Protein 1SRA (pdb70)

B-factor: mean 24.98, std 13.53, range [5.6, 96.38]

Radius of gyration: 15.07 Å; Cα contacts (8 Å, |Δi|>4): 148; chains: 1; bounding box: 34×39×35 Å

CATH classification: 1.10.238.10

Structure (mmCIF, N/CA/C/O backbone):
data_1SRA
#
_entry.id   1SRA
#
_cell.length_a   54.700
_cell.length_b   55.200
_cell.length_c   75.500
_cell.angle_alpha   90.00
_cell.angle_beta   90.00
_cell.angle_gamma   90.00
#
_symmetry.space_group_name_H-M   'P 21 21 21'
#
loop_
_entity.id
_entity.type
_entity.pdbx_description
1 polymer SPARC
2 non-polymer 'CALCIUM ION'
3 water water
#
loop_
_atom_site.group_PDB
_atom_site.id
_atom_site.type_symbol
_atom_site.label_atom_id
_atom_site.label_alt_id
_atom_site.label_comp_id
_atom_site.label_asym_id
_atom_site.label_entity_id
_atom_site.label_seq_id
_atom_site.pdbx_PDB_ins_code
_atom_site.Cartn_x
_atom_site.Cartn_y
_atom_site.Cartn_z
_atom_site.occupancy
_atom_site.B_iso_or_equiv
_atom_site.auth_seq_id
_atom_site.auth_comp_id
_atom_site.auth_asym_id
_atom_site.auth_atom_id
_atom_site.pdbx_PDB_model_num
ATOM 1 N N . PRO A 1 1 ? 29.648 -3.120 28.468 1.00 36.80 136 PRO A N 1
ATOM 2 C CA . PRO A 1 1 ? 29.239 -3.190 27.023 1.00 42.25 136 PRO A CA 1
ATOM 3 C C . PRO A 1 1 ? 30.273 -2.629 26.115 1.00 33.68 136 PRO A C 1
ATOM 4 O O . PRO A 1 1 ? 30.834 -1.577 26.371 1.00 36.07 136 PRO A O 1
ATOM 8 N N . PRO A 1 2 ? 30.436 -3.261 24.954 1.00 30.47 137 PRO A N 1
ATOM 9 C CA . PRO A 1 2 ? 31.426 -2.849 23.971 1.00 24.96 137 PRO A CA 1
ATOM 10 C C . PRO A 1 2 ? 31.088 -1.438 23.460 1.00 23.83 137 PRO A C 1
ATOM 11 O O . PRO A 1 2 ? 29.936 -0.974 23.500 1.00 25.50 137 PRO A O 1
ATOM 15 N N . CYS A 1 3 ? 32.121 -0.744 23.035 1.00 17.34 138 CYS A N 1
ATOM 16 C CA . CYS A 1 3 ? 32.031 0.604 22.549 1.00 13.57 138 CYS A CA 1
ATOM 17 C C . CYS A 1 3 ? 32.130 0.600 21.055 1.00 22.57 138 CYS A C 1
ATOM 18 O O . CYS A 1 3 ? 33.188 0.305 20.501 1.00 20.82 138 CYS A O 1
ATOM 21 N N . LEU A 1 4 ? 31.029 0.948 20.406 1.00 18.74 139 LEU A N 1
ATOM 22 C CA . LEU A 1 4 ? 30.972 1.028 18.947 1.00 17.02 139 LEU A CA 1
ATOM 23 C C . LEU A 1 4 ? 31.842 2.177 18.440 1.00 16.31 139 LEU A C 1
ATOM 24 O O . LEU A 1 4 ? 32.019 3.179 19.141 1.00 13.45 139 LEU A O 1
ATOM 29 N N . ASP A 1 5 ? 32.340 2.069 17.208 1.00 19.69 140 ASP A N 1
ATOM 30 C CA . ASP A 1 5 ? 33.138 3.148 16.626 1.00 15.77 140 ASP A CA 1
ATOM 31 C C . ASP A 1 5 ? 32.251 4.352 16.557 1.00 14.34 140 ASP A C 1
ATOM 32 O O . ASP A 1 5 ? 32.716 5.469 16.735 1.00 17.18 140 ASP A O 1
ATOM 37 N N . SER A 1 6 ? 30.968 4.138 16.285 1.00 14.41 141 SER A N 1
ATOM 38 C CA . SER A 1 6 ? 30.032 5.260 16.198 1.00 16.06 141 SER A CA 1
ATOM 39 C C . SER A 1 6 ? 29.929 6.035 17.526 1.00 18.27 141 SER A C 1
ATOM 40 O O . SER A 1 6 ? 29.792 7.263 17.539 1.00 21.48 141 SER A O 1
ATOM 43 N N . GLU A 1 7 ? 30.054 5.321 18.644 1.00 18.19 142 GLU A N 1
ATOM 44 C CA . GLU A 1 7 ? 30.003 5.946 19.969 1.00 14.37 142 GLU A CA 1
ATOM 45 C C . GLU A 1 7 ? 31.333 6.637 20.285 1.00 17.77 142 GLU A C 1
ATOM 46 O O . GLU A 1 7 ? 31.375 7.728 20.879 1.00 16.86 142 GLU A O 1
ATOM 52 N N . LEU A 1 8 ? 32.415 5.955 19.923 1.00 19.11 143 LEU A N 1
ATOM 53 C CA . LEU A 1 8 ? 33.762 6.445 20.152 1.00 15.63 143 LEU A CA 1
ATOM 54 C C . LEU A 1 8 ? 33.956 7.835 19.549 1.00 16.70 143 LEU A C 1
ATOM 55 O O . LEU A 1 8 ? 34.601 8.694 20.154 1.00 16.13 143 LEU A O 1
ATOM 60 N N . THR A 1 9 ? 33.323 8.080 18.404 1.00 19.17 144 THR A N 1
ATOM 61 C CA . THR A 1 9 ? 33.407 9.378 17.733 1.00 17.85 144 THR A CA 1
ATOM 62 C C . THR A 1 9 ? 32.815 10.509 18.570 1.00 19.10 144 THR A C 1
ATOM 63 O O . THR A 1 9 ? 33.296 11.634 18.540 1.00 22.77 144 THR A O 1
ATOM 67 N N . GLU A 1 10 ? 31.735 10.236 19.288 1.00 16.12 145 GLU A N 1
ATOM 68 C CA . GLU A 1 10 ? 31.137 11.280 20.109 1.00 15.48 145 GLU A CA 1
ATOM 69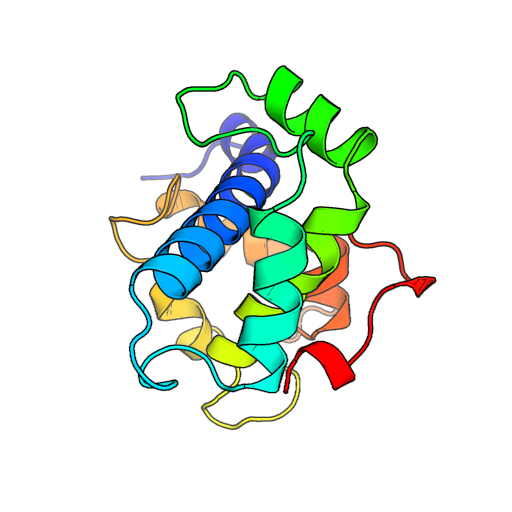 C C . GLU A 1 10 ? 31.780 11.471 21.464 1.00 9.06 145 GLU A C 1
ATOM 70 O O . GLU A 1 10 ? 31.530 12.481 22.115 1.00 14.24 145 GLU A O 1
ATOM 76 N N . PHE A 1 11 ? 32.427 10.426 21.964 1.00 13.29 146 PHE A N 1
ATOM 77 C CA . PHE A 1 11 ? 33.046 10.461 23.292 1.00 15.31 146 PHE A CA 1
ATOM 78 C C . PHE A 1 11 ? 33.768 11.753 23.674 1.00 15.34 146 PHE A C 1
ATOM 79 O O . PHE A 1 11 ? 33.430 12.369 24.683 1.00 14.88 146 PHE A O 1
ATOM 87 N N . PRO A 1 12 ? 34.764 12.192 22.880 1.00 16.12 147 PRO A N 1
ATOM 88 C CA . PRO A 1 12 ? 35.453 13.435 23.246 1.00 13.02 147 PRO A CA 1
ATOM 89 C C . PRO A 1 12 ? 34.566 14.689 23.329 1.00 19.02 147 PRO A C 1
ATOM 90 O O . PRO A 1 12 ? 34.823 15.550 24.165 1.00 14.77 147 PRO A O 1
ATOM 94 N N . LEU A 1 13 ? 33.568 14.818 22.448 1.00 12.52 148 LEU A N 1
ATOM 95 C CA . LEU A 1 13 ? 32.653 15.976 22.489 1.00 9.61 148 LEU A CA 1
ATOM 96 C C . LEU A 1 13 ? 31.828 15.989 23.780 1.00 10.90 148 LEU A C 1
ATOM 97 O O . LEU A 1 13 ? 31.665 17.014 24.433 1.00 13.87 148 LEU A O 1
ATOM 102 N N . ARG A 1 14 ? 31.316 14.819 24.127 1.00 11.97 149 ARG A N 1
ATOM 103 C CA . ARG A 1 14 ? 30.524 14.605 25.321 1.00 15.31 149 ARG A CA 1
ATOM 104 C C . ARG A 1 14 ? 31.379 14.840 26.575 1.00 19.47 149 ARG A C 1
ATOM 105 O O . ARG A 1 14 ? 30.958 15.524 27.515 1.00 10.35 149 ARG A O 1
ATOM 113 N N . MET A 1 15 ? 32.566 14.241 26.599 1.00 10.72 150 MET A N 1
ATOM 114 C CA . MET A 1 15 ? 33.468 14.367 27.749 1.00 12.19 150 MET A CA 1
ATOM 115 C C . MET A 1 15 ? 33.893 15.798 28.028 1.00 9.90 150 MET A C 1
ATOM 116 O O . MET A 1 15 ? 33.922 16.237 29.178 1.00 12.73 150 MET A O 1
ATOM 121 N N . ARG A 1 16 ? 34.262 16.510 26.962 1.00 11.31 151 ARG A N 1
ATOM 122 C CA . ARG A 1 16 ? 34.686 17.899 27.027 1.00 11.00 151 ARG A CA 1
ATOM 123 C C . ARG A 1 16 ? 33.611 18.818 27.598 1.00 20.80 151 ARG A C 1
ATOM 124 O O . ARG A 1 16 ? 33.896 19.694 28.435 1.00 14.39 151 ARG A O 1
ATOM 132 N N . ASP A 1 17 ? 32.382 18.639 27.127 1.00 13.98 152 ASP A N 1
ATOM 133 C CA . ASP A 1 17 ? 31.254 19.447 27.594 1.00 9.46 152 ASP A CA 1
ATOM 134 C C . ASP A 1 17 ? 30.962 19.149 29.081 1.00 6.98 152 ASP A C 1
ATOM 135 O O . ASP A 1 17 ? 30.745 20.061 29.880 1.00 13.38 152 ASP A O 1
ATOM 140 N N . TRP A 1 18 ? 31.064 17.868 29.439 1.00 13.22 153 TRP A N 1
ATOM 141 C CA . TRP A 1 18 ? 30.835 17.396 30.795 1.00 13.22 153 TRP A CA 1
ATOM 142 C C . TRP A 1 18 ? 31.839 18.045 31.774 1.00 16.43 153 TRP A C 1
ATOM 143 O O . TRP A 1 18 ? 31.451 18.525 32.840 1.00 12.75 153 TRP A O 1
ATOM 154 N N . LEU A 1 19 ? 33.119 18.079 31.393 1.00 15.00 154 LEU A N 1
ATOM 155 C CA . LEU A 1 19 ? 34.195 18.694 32.208 1.00 15.62 154 LEU A CA 1
ATOM 156 C C . LEU A 1 19 ? 33.951 20.161 32.455 1.00 11.03 154 LEU A C 1
ATOM 157 O O . LEU A 1 19 ? 34.167 20.658 33.555 1.00 13.84 154 LEU A O 1
ATOM 162 N N . LYS A 1 20 ? 33.576 20.862 31.386 1.00 13.52 155 LYS A N 1
ATOM 163 C CA . LYS A 1 20 ? 33.295 22.283 31.434 1.00 12.69 155 LYS A CA 1
ATOM 164 C C . LYS A 1 20 ? 32.193 22.526 32.431 1.00 17.28 155 LYS A C 1
ATOM 165 O O . LYS A 1 20 ? 32.311 23.427 33.271 1.00 15.42 155 LYS A O 1
ATOM 171 N N . ASN A 1 21 ? 31.150 21.700 32.361 1.00 11.66 156 ASN A N 1
ATOM 172 C CA . ASN A 1 21 ? 29.999 21.857 33.258 1.00 10.05 156 ASN A CA 1
ATOM 173 C C . ASN A 1 21 ? 30.239 21.452 34.704 1.00 10.43 156 ASN A C 1
ATOM 174 O O . ASN A 1 21 ? 29.728 22.100 35.622 1.00 14.30 156 ASN A O 1
ATOM 179 N N . VAL A 1 22 ? 31.013 20.391 34.915 1.00 12.29 157 VAL A N 1
ATOM 180 C CA . VAL A 1 22 ? 31.332 19.946 36.269 1.00 13.48 157 VAL A CA 1
ATOM 181 C C . VAL A 1 22 ? 32.177 21.024 36.952 1.00 12.74 157 VAL A C 1
ATOM 182 O O . VAL A 1 22 ? 31.941 21.375 38.101 1.00 12.95 157 VAL A O 1
ATOM 186 N N . LEU A 1 23 ? 33.135 21.585 36.229 1.00 13.83 158 LEU A N 1
ATOM 187 C CA . LEU A 1 23 ? 33.981 22.639 36.791 1.00 13.99 158 LEU A CA 1
ATOM 188 C C . LEU A 1 23 ? 33.137 23.846 37.205 1.00 18.60 158 LEU A C 1
ATOM 189 O O . LEU A 1 23 ? 33.422 24.480 38.230 1.00 16.50 158 LEU A O 1
ATOM 194 N N . VAL A 1 24 ? 32.116 24.184 36.408 1.00 17.86 159 VAL A N 1
ATOM 195 C CA . VAL A 1 24 ? 31.208 25.294 36.752 1.00 17.87 159 VAL A CA 1
ATOM 196 C C . VAL A 1 24 ? 30.422 25.049 38.063 1.00 14.72 159 VAL A C 1
ATOM 197 O O . VAL A 1 24 ? 30.189 25.991 38.840 1.00 16.35 159 VAL A O 1
ATOM 201 N N . THR A 1 25 ? 29.988 23.810 38.287 1.00 12.23 160 THR A N 1
ATOM 202 C CA . THR A 1 25 ? 29.248 23.508 39.503 1.00 16.65 160 THR A CA 1
ATOM 203 C C . THR A 1 25 ? 30.164 23.615 40.716 1.00 19.98 160 THR A C 1
ATOM 204 O O . THR A 1 25 ? 29.734 24.088 41.760 1.00 19.42 160 THR A O 1
ATOM 208 N N . LEU A 1 26 ? 31.425 23.193 40.579 1.00 17.20 161 LEU A N 1
ATOM 209 C CA . LEU A 1 26 ? 32.395 23.278 41.687 1.00 15.94 161 LEU A CA 1
ATOM 210 C C . LEU A 1 26 ? 32.589 24.735 42.058 1.00 13.81 161 LEU A C 1
ATOM 211 O O . LEU A 1 26 ? 32.677 25.075 43.238 1.00 21.88 161 LEU A O 1
ATOM 216 N N . TYR A 1 27 ? 32.703 25.592 41.051 1.00 10.65 162 TYR A N 1
ATOM 217 C CA . TYR A 1 27 ? 32.839 27.012 41.288 1.00 14.22 162 TYR A CA 1
ATOM 218 C C . TYR A 1 27 ? 31.648 27.515 42.126 1.00 26.68 162 TYR A C 1
ATOM 219 O O . TYR A 1 27 ? 31.827 28.309 43.058 1.00 19.79 162 TYR A O 1
ATOM 228 N N . GLU A 1 28 ? 30.437 27.092 41.756 1.00 22.52 163 GLU A N 1
ATOM 229 C CA . GLU A 1 28 ? 29.239 27.496 42.490 1.00 19.97 163 GLU A CA 1
ATOM 230 C C . GLU A 1 28 ? 29.135 26.870 43.880 1.00 11.98 163 GLU A C 1
ATOM 231 O O . GLU A 1 28 ? 28.634 27.496 44.791 1.00 20.49 163 GLU A O 1
ATOM 237 N N . ARG A 1 29 ? 29.553 25.622 44.024 1.00 9.96 164 ARG A N 1
ATOM 238 C CA . ARG A 1 29 ? 29.480 24.979 45.316 1.00 10.11 164 ARG A CA 1
ATOM 239 C C . ARG A 1 29 ? 30.571 25.383 46.295 1.00 21.05 164 ARG A C 1
ATOM 240 O O . ARG A 1 29 ? 30.387 25.264 47.497 1.00 19.39 164 ARG A O 1
ATOM 248 N N . ASP A 1 30 ? 31.711 25.826 45.769 1.00 21.26 165 ASP A N 1
ATOM 249 C CA . ASP A 1 30 ? 32.872 26.191 46.586 1.00 17.62 165 ASP A CA 1
ATOM 250 C C . ASP A 1 30 ? 32.623 27.224 47.673 1.00 18.67 165 ASP A C 1
ATOM 251 O O . ASP A 1 30 ? 32.085 28.298 47.407 1.00 19.14 165 ASP A O 1
ATOM 256 N N . GLU A 1 31 ? 33.095 26.934 48.882 1.00 21.24 166 GLU A N 1
ATOM 257 C CA . GLU A 1 31 ? 32.976 27.898 49.979 1.00 31.20 166 GLU A CA 1
ATOM 258 C C . GLU A 1 31 ? 34.362 28.083 50.612 1.00 19.63 166 GLU A C 1
ATOM 259 O O . GLU A 1 31 ? 34.887 27.162 51.257 1.00 28.59 166 GLU A O 1
ATOM 265 N N . ASP A 1 32 ? 34.950 29.261 50.421 1.00 19.63 167 ASP A N 1
ATOM 266 C CA . ASP A 1 32 ? 36.283 29.550 50.970 1.00 28.42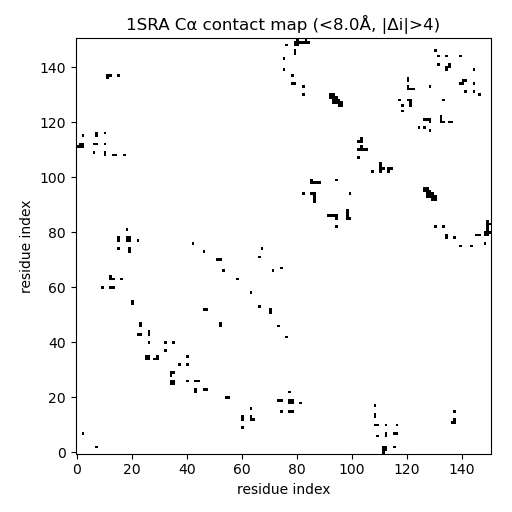 167 ASP A CA 1
ATOM 267 C C . ASP A 1 32 ? 37.318 28.511 50.502 1.00 32.16 167 ASP A C 1
ATOM 268 O O . ASP A 1 32 ? 37.969 27.837 51.308 1.00 38.48 167 ASP A O 1
ATOM 273 N N . ASN A 1 33 ? 37.338 28.283 49.195 1.00 32.79 168 ASN A N 1
ATOM 274 C CA . ASN A 1 33 ? 38.286 27.369 48.568 1.00 22.70 168 ASN A CA 1
ATOM 275 C C . ASN A 1 33 ? 38.373 25.968 49.108 1.00 27.56 168 ASN A C 1
ATOM 276 O O . ASN A 1 33 ? 39.434 25.344 49.133 1.00 25.30 168 ASN A O 1
ATOM 281 N N . ASN A 1 34 ? 37.231 25.452 49.525 1.00 21.64 169 ASN A N 1
ATOM 282 C CA . ASN A 1 34 ? 37.199 24.100 50.004 1.00 15.71 169 ASN A CA 1
ATOM 283 C C . ASN A 1 34 ? 37.209 23.164 48.795 1.00 26.58 169 ASN A C 1
ATOM 284 O O . ASN A 1 34 ? 37.618 22.007 48.904 1.00 29.13 169 ASN A O 1
ATOM 289 N N . LEU A 1 35 ? 36.800 23.674 47.631 1.00 24.98 170 LEU A N 1
ATOM 290 C CA . LEU A 1 35 ? 36.770 22.859 46.419 1.00 21.62 170 LEU A CA 1
ATOM 291 C C . LEU A 1 35 ? 37.772 23.301 45.354 1.00 17.36 170 LEU A C 1
ATOM 292 O O . LEU A 1 35 ? 38.293 22.469 44.642 1.00 19.64 170 LEU A O 1
ATOM 297 N N . LEU A 1 36 ? 37.957 24.602 45.167 1.00 16.59 171 LEU A N 1
ATOM 298 C CA . LEU A 1 36 ? 38.905 25.071 44.162 1.00 16.56 171 LEU A CA 1
ATOM 299 C C . LEU A 1 36 ? 39.854 26.006 44.862 1.00 22.65 171 LEU A C 1
ATOM 300 O O . LEU A 1 36 ? 39.453 26.687 45.795 1.00 20.78 171 LEU A O 1
ATOM 305 N N . THR A 1 37 ? 41.113 25.994 44.438 1.00 27.14 172 THR A N 1
ATOM 306 C CA . THR A 1 37 ? 42.141 26.875 45.007 1.00 23.93 172 THR A CA 1
ATOM 307 C C . THR A 1 37 ? 41.803 28.229 44.457 1.00 22.65 172 THR A C 1
ATOM 308 O O . THR A 1 37 ? 41.025 28.330 43.505 1.00 26.80 172 THR A O 1
ATOM 312 N N . GLU A 1 38 ? 42.376 29.268 45.042 1.00 21.46 173 GLU A N 1
ATOM 313 C CA . GLU A 1 38 ? 42.110 30.627 44.596 1.00 22.68 173 GLU A CA 1
ATOM 314 C C . GLU A 1 38 ? 42.412 30.848 43.110 1.00 22.33 173 GLU A C 1
ATOM 315 O O . GLU A 1 38 ? 41.615 31.459 42.400 1.00 26.62 173 GLU A O 1
ATOM 321 N N . LYS A 1 39 ? 43.553 30.355 42.633 1.00 29.71 174 LYS A N 1
ATOM 322 C CA . LYS A 1 39 ? 43.965 30.506 41.231 1.00 31.45 174 LYS A CA 1
ATOM 323 C C . LYS A 1 39 ? 42.986 29.817 40.274 1.00 23.16 174 LYS A C 1
ATOM 324 O O . LYS A 1 39 ? 42.610 30.374 39.237 1.00 26.65 174 LYS A O 1
ATOM 330 N N . GLN A 1 40 ? 42.637 28.583 40.608 1.00 19.69 175 GLN A N 1
ATOM 331 C CA . GLN A 1 40 ? 41.704 27.812 39.805 1.00 24.46 175 GLN A CA 1
ATOM 332 C C . GLN A 1 40 ? 40.337 28.507 39.788 1.00 26.25 175 GLN A C 1
ATOM 333 O O . GLN A 1 40 ? 39.701 28.622 38.739 1.00 25.87 175 GLN A O 1
ATOM 339 N N . LYS A 1 41 ? 39.908 28.986 40.952 1.00 20.83 176 LYS A N 1
ATOM 340 C CA . LYS A 1 41 ? 38.614 29.628 41.095 1.00 21.67 176 LYS A CA 1
ATOM 341 C C . LYS A 1 41 ? 38.463 30.884 40.277 1.00 27.63 176 LYS A C 1
ATOM 342 O O . LYS A 1 41 ? 37.403 31.155 39.698 1.00 24.37 176 LYS A O 1
ATOM 348 N N . LEU A 1 42 ? 39.532 31.651 40.218 1.00 26.29 177 LEU A N 1
ATOM 349 C CA . LEU A 1 42 ? 39.521 32.863 39.440 1.00 26.69 177 LEU A CA 1
ATOM 350 C C . LEU A 1 42 ? 39.408 32.541 37.941 1.00 24.43 177 LEU A C 1
ATOM 351 O O . LEU A 1 42 ? 38.755 33.271 37.197 1.00 28.07 177 LEU A O 1
ATOM 356 N N . ARG A 1 43 ? 40.059 31.473 37.496 1.00 20.46 178 ARG A N 1
ATOM 357 C CA . ARG A 1 43 ? 39.984 31.083 36.090 1.00 25.11 178 ARG A CA 1
ATOM 358 C C . ARG A 1 43 ? 38.570 30.606 35.726 1.00 26.82 178 ARG A C 1
ATOM 359 O O . ARG A 1 43 ? 38.081 30.877 34.633 1.00 24.10 178 ARG A O 1
ATOM 367 N N . VAL A 1 44 ? 37.925 29.880 36.640 1.00 27.80 179 VAL A N 1
ATOM 368 C CA . VAL A 1 44 ? 36.576 29.384 36.406 1.00 20.41 179 VAL A CA 1
ATOM 369 C C . VAL A 1 44 ? 35.552 30.503 36.418 1.00 19.04 179 VAL A C 1
ATOM 370 O O . VAL A 1 44 ? 34.589 30.457 35.677 1.00 26.57 179 VAL A O 1
ATOM 374 N N . LYS A 1 45 ? 35.776 31.528 37.222 1.00 17.29 180 LYS A N 1
ATOM 375 C CA . LYS A 1 45 ? 34.847 32.645 37.311 1.00 20.48 180 LYS A CA 1
ATOM 376 C C . LYS A 1 45 ? 34.610 33.326 35.978 1.00 23.02 180 LYS A C 1
ATOM 377 O O . LYS A 1 45 ? 33.504 33.788 35.689 1.00 20.94 180 LYS A O 1
ATOM 383 N N . LYS A 1 46 ? 35.676 33.439 35.197 1.00 20.50 181 LYS A N 1
ATOM 384 C CA . LYS A 1 46 ? 35.616 34.048 33.878 1.00 22.29 181 LYS A CA 1
ATOM 385 C C . LYS A 1 46 ? 34.709 33.226 32.951 1.00 21.39 181 LYS A C 1
ATOM 386 O O . LYS A 1 46 ? 34.016 33.779 32.114 1.00 26.27 181 LYS A O 1
ATOM 392 N N . ILE A 1 47 ? 34.749 31.903 33.078 1.00 17.44 182 ILE A N 1
ATOM 393 C CA . ILE A 1 47 ? 33.918 31.004 32.268 1.00 16.94 182 ILE A CA 1
ATOM 394 C C . ILE A 1 47 ? 32.437 31.110 32.668 1.00 17.18 182 ILE A C 1
ATOM 395 O O . ILE A 1 47 ? 31.527 31.130 31.838 1.00 21.45 182 ILE A O 1
ATOM 400 N N . HIS A 1 48 ? 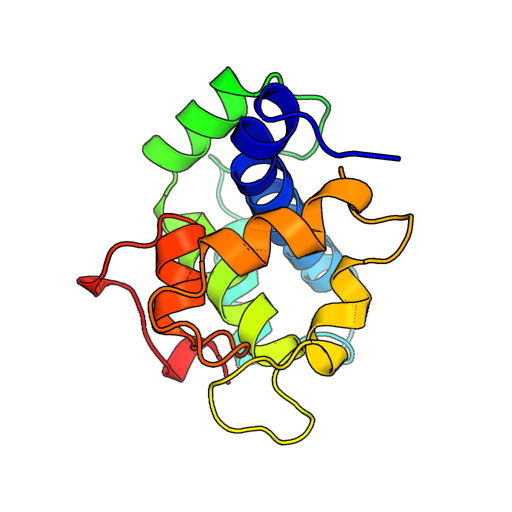32.227 31.112 33.968 1.00 20.93 183 HIS A N 1
ATOM 401 C CA . HIS A 1 48 ? 30.919 31.183 34.566 1.00 18.44 183 HIS A CA 1
ATOM 402 C C . HIS A 1 48 ? 30.205 32.483 34.220 1.00 27.27 183 HIS A C 1
ATOM 403 O O . HIS A 1 48 ? 28.981 32.508 34.062 1.00 23.59 183 HIS A O 1
ATOM 410 N N . GLU A 1 49 ? 30.965 33.569 34.137 1.00 18.02 184 GLU A N 1
ATOM 411 C CA . GLU A 1 49 ? 30.375 34.851 33.833 1.00 23.01 184 GLU A CA 1
ATOM 412 C C . GLU A 1 49 ? 30.207 35.121 32.357 1.00 26.50 184 GLU A C 1
ATOM 413 O O . GLU A 1 49 ? 29.541 36.080 31.989 1.00 30.16 184 GLU A O 1
ATOM 419 N N . ASN A 1 50 ? 30.759 34.258 31.515 1.00 20.57 185 ASN A N 1
ATOM 420 C CA . ASN A 1 50 ? 30.687 34.483 30.089 1.00 19.20 185 ASN A CA 1
ATOM 421 C C . ASN A 1 50 ? 29.278 34.331 29.564 1.00 28.38 185 ASN A C 1
ATOM 422 O O . ASN A 1 50 ? 28.683 33.260 29.643 1.00 22.25 185 ASN A O 1
ATOM 427 N N . GLU A 1 51 ? 28.786 35.428 28.998 1.00 29.04 186 GLU A N 1
ATOM 428 C CA . GLU A 1 51 ? 27.447 35.578 28.427 1.00 36.76 186 GLU A CA 1
ATOM 429 C C . GLU A 1 51 ? 27.157 34.578 27.300 1.00 28.89 186 GLU A C 1
ATOM 430 O O . GLU A 1 51 ? 26.013 34.189 27.087 1.00 35.76 186 GLU A O 1
ATOM 436 N N . LYS A 1 52 ? 28.200 34.183 26.580 1.00 24.44 187 LYS A N 1
ATOM 437 C CA . LYS A 1 52 ? 28.089 33.256 25.471 1.00 20.50 187 LYS A CA 1
ATOM 438 C C . LYS A 1 52 ? 28.263 31.800 25.863 1.00 22.56 187 LYS A C 1
ATOM 439 O O . LYS A 1 52 ? 28.257 30.939 24.993 1.00 22.55 187 LYS A O 1
ATOM 445 N N . ARG A 1 53 ? 28.469 31.527 27.153 1.00 19.68 188 ARG A N 1
ATOM 446 C CA . ARG A 1 53 ? 28.633 30.139 27.602 1.00 17.16 188 ARG A CA 1
ATOM 447 C C . ARG A 1 53 ? 27.381 29.285 27.291 1.00 19.67 188 ARG A C 1
ATOM 448 O O . ARG A 1 53 ? 26.251 29.736 27.506 1.00 22.34 188 ARG A O 1
ATOM 456 N N . LEU A 1 54 ? 27.586 28.104 26.704 1.00 18.90 189 LEU A N 1
ATOM 457 C CA . LEU A 1 54 ? 26.488 27.174 26.415 1.00 15.82 189 LEU A CA 1
ATOM 458 C C . LEU A 1 54 ? 26.146 26.487 27.751 1.00 22.58 189 LEU A C 1
ATOM 459 O O . LEU A 1 54 ? 27.005 25.881 28.392 1.00 16.39 189 LEU A O 1
ATOM 464 N N . GLU A 1 55 ? 24.911 26.642 28.207 1.00 22.23 190 GLU A N 1
ATOM 465 C CA . GLU A 1 55 ? 24.503 26.022 29.453 1.00 21.53 190 GLU A CA 1
ATOM 466 C C . GLU A 1 55 ? 24.310 24.513 29.284 1.00 19.42 190 GLU A C 1
ATOM 467 O O . GLU A 1 55 ? 24.102 24.014 28.179 1.00 21.99 190 GLU A O 1
ATOM 473 N N . ALA A 1 56 ? 24.372 23.795 30.402 1.00 26.24 191 ALA A N 1
ATOM 474 C CA . ALA A 1 56 ? 24.189 22.347 30.431 1.00 24.01 191 ALA A CA 1
ATOM 475 C C . ALA A 1 56 ? 22.761 22.017 29.975 1.00 25.42 191 ALA A C 1
ATOM 476 O O . ALA A 1 56 ? 21.819 22.736 30.312 1.00 26.87 191 ALA A O 1
ATOM 478 N N . GLY A 1 57 ? 22.606 20.937 29.226 1.00 22.98 192 GLY A N 1
ATOM 479 C CA . GLY A 1 57 ? 21.301 20.531 28.742 1.00 25.13 192 GLY A CA 1
ATOM 480 C C . GLY A 1 57 ? 21.500 19.342 27.834 1.00 28.46 192 GLY A C 1
ATOM 481 O O . GLY A 1 57 ? 22.588 18.791 27.790 1.00 24.97 192 GLY A O 1
ATOM 482 N N . ASP A 1 58 ? 20.440 18.869 27.184 1.00 35.08 193 ASP A N 1
ATOM 483 C CA . ASP A 1 58 ? 20.601 17.751 26.263 1.00 41.17 193 ASP A CA 1
ATOM 484 C C . ASP A 1 58 ? 20.816 18.388 24.889 1.00 38.52 193 ASP A C 1
ATOM 485 O O . ASP A 1 58 ? 19.872 18.817 24.223 1.00 41.87 193 ASP A O 1
ATOM 490 N N . HIS A 1 59 ? 22.072 18.399 24.466 1.00 31.76 194 HIS A N 1
ATOM 491 C CA . HIS A 1 59 ? 22.459 19.006 23.211 1.00 23.79 194 HIS A CA 1
ATOM 492 C C . HIS A 1 59 ? 22.923 18.007 22.160 1.00 24.08 194 HIS A C 1
ATOM 493 O O . HIS A 1 59 ? 23.727 17.132 22.439 1.00 28.35 194 HIS A O 1
ATOM 500 N N . PRO A 1 60 ? 22.392 18.099 20.933 1.00 25.88 195 PRO A N 1
ATOM 501 C CA . PRO A 1 60 ? 22.857 17.145 19.921 1.00 22.38 195 PRO A CA 1
ATOM 502 C C . PRO A 1 60 ? 24.354 17.377 19.757 1.00 16.89 195 PRO A C 1
ATOM 503 O O . PRO A 1 60 ? 24.850 18.475 20.006 1.00 20.85 195 PRO A O 1
ATOM 507 N N . VAL A 1 61 ? 25.064 16.356 19.326 1.00 20.09 196 VAL A N 1
ATOM 508 C CA . VAL A 1 61 ? 26.495 16.463 19.191 1.00 25.04 196 VAL A CA 1
ATOM 509 C C . VAL A 1 61 ? 26.978 17.550 18.236 1.00 25.94 196 VAL A C 1
ATOM 510 O O . VAL A 1 61 ? 28.026 18.135 18.479 1.00 22.00 196 VAL A O 1
ATOM 514 N N . GLU A 1 62 ? 26.196 17.865 17.196 1.00 27.37 197 GLU A N 1
ATOM 515 C CA . GLU A 1 62 ? 26.581 18.906 16.236 1.00 18.15 197 GLU A CA 1
ATOM 516 C C . GLU A 1 62 ? 26.570 20.277 16.871 1.00 16.35 197 GLU A C 1
ATOM 517 O O . GLU A 1 62 ? 27.312 21.143 16.458 1.00 16.47 197 GLU A O 1
ATOM 523 N N . LEU A 1 63 ? 25.732 20.473 17.886 1.00 12.96 198 LEU A N 1
ATOM 524 C CA . LEU A 1 63 ? 25.694 21.747 18.617 1.00 14.81 198 LEU A CA 1
ATOM 525 C C . LEU A 1 63 ? 26.940 21.839 19.535 1.00 18.18 198 LEU A C 1
ATOM 526 O O . LEU A 1 63 ? 27.486 22.918 19.771 1.00 20.86 198 LEU A O 1
ATOM 531 N N . LEU A 1 64 ? 27.330 20.701 20.099 1.00 20.64 199 LEU A N 1
ATOM 532 C CA . LEU A 1 64 ? 28.500 20.623 20.966 1.00 17.21 199 LEU A CA 1
ATOM 533 C C . LEU A 1 64 ? 29.729 20.926 20.109 1.00 16.44 199 LEU A C 1
ATOM 534 O O . LEU A 1 64 ? 30.577 21.710 20.501 1.00 19.08 199 LEU A O 1
ATOM 539 N N . ALA A 1 65 ? 29.776 20.365 18.901 1.00 13.28 200 ALA A N 1
ATOM 540 C CA . ALA A 1 65 ? 30.906 20.597 17.999 1.00 18.62 200 ALA A CA 1
ATOM 541 C C . ALA A 1 65 ? 30.997 22.082 17.637 1.00 23.74 200 ALA A C 1
ATOM 542 O O . ALA A 1 65 ? 32.082 22.680 17.679 1.00 22.63 200 ALA A O 1
ATOM 544 N N . ARG A 1 66 ? 29.842 22.705 17.400 1.00 19.71 201 ARG A N 1
ATOM 545 C CA . ARG A 1 66 ? 29.805 24.119 17.027 1.00 20.46 201 ARG A CA 1
ATOM 546 C C . ARG A 1 66 ? 30.270 25.009 18.153 1.00 11.71 201 ARG A C 1
ATOM 547 O O . ARG A 1 66 ? 30.904 26.026 17.902 1.00 16.62 201 ARG A O 1
ATOM 555 N N . ASP A 1 67 ? 29.861 24.705 19.382 1.00 14.92 202 ASP A N 1
ATOM 556 C CA . ASP A 1 67 ? 30.283 25.519 20.514 1.00 16.46 202 ASP A CA 1
ATOM 557 C C . ASP A 1 67 ? 31.801 25.432 20.757 1.00 16.56 202 ASP A C 1
ATOM 558 O O . ASP A 1 67 ? 32.407 26.402 21.200 1.00 14.43 202 ASP A O 1
ATOM 563 N N . PHE A 1 68 ? 32.397 24.265 20.536 1.00 17.79 203 PHE A N 1
ATOM 564 C CA . PHE A 1 68 ? 33.835 24.116 20.709 1.00 19.34 203 PHE A CA 1
ATOM 565 C C . PHE A 1 68 ? 34.557 24.992 19.693 1.00 23.67 203 PHE A C 1
ATOM 566 O O . PHE A 1 68 ? 35.598 25.578 20.000 1.00 23.50 203 PHE A O 1
ATOM 574 N N . GLU A 1 69 ? 33.994 25.101 18.491 1.00 25.35 204 GLU A N 1
ATOM 575 C CA . GLU A 1 69 ? 34.581 25.945 17.442 1.00 29.10 204 GLU A CA 1
ATOM 576 C C . GLU A 1 69 ? 34.529 27.452 17.777 1.00 24.85 204 GLU A C 1
ATOM 577 O O . GLU A 1 69 ? 35.551 28.119 17.704 1.00 32.33 204 GLU A O 1
ATOM 583 N N . LYS A 1 70 ? 33.316 27.898 18.163 1.00 19.71 205 LYS A N 1
ATOM 584 C CA . LYS A 1 70 ? 33.033 29.286 18.475 1.00 17.95 205 LYS A CA 1
ATOM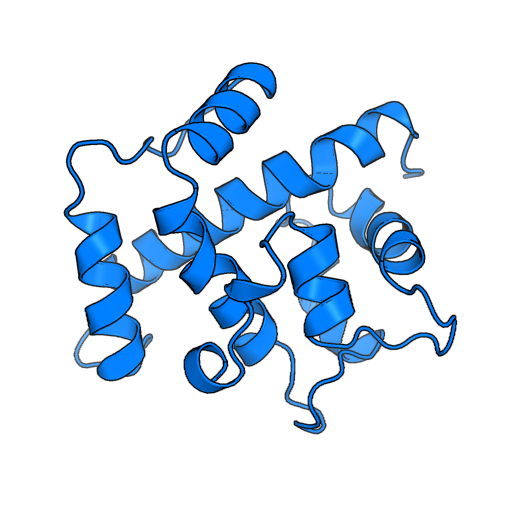 585 C C . LYS A 1 70 ? 33.568 29.721 19.801 1.00 26.87 205 LYS A C 1
ATOM 586 O O . LYS A 1 70 ? 34.045 30.862 19.937 1.00 28.70 205 LYS A O 1
ATOM 592 N N . ASN A 1 71 ? 33.530 28.831 20.790 1.00 25.51 206 ASN A N 1
ATOM 593 C CA . ASN A 1 71 ? 33.978 29.111 22.148 1.00 19.85 206 ASN A CA 1
ATOM 594 C C . ASN A 1 71 ? 35.092 28.211 22.650 1.00 18.21 206 ASN A C 1
ATOM 595 O O . ASN A 1 71 ? 35.151 27.848 23.835 1.00 20.01 206 ASN A O 1
ATOM 600 N N . TYR A 1 72 ? 36.011 27.928 21.735 1.00 19.29 207 TYR A N 1
ATOM 601 C CA . TYR A 1 72 ? 37.182 27.108 21.977 1.00 20.93 207 TYR A CA 1
ATOM 602 C C . TYR A 1 72 ? 37.930 27.539 23.228 1.00 17.56 207 TYR A C 1
ATOM 603 O O . TYR A 1 72 ? 38.348 26.715 24.044 1.00 21.56 207 TYR A O 1
ATOM 612 N N . ASN A 1 73 ? 38.055 28.849 23.381 1.00 23.79 208 ASN A N 1
ATOM 613 C CA . ASN A 1 73 ? 38.767 29.436 24.498 1.00 26.02 208 ASN A CA 1
ATOM 614 C C . ASN A 1 73 ? 38.302 28.994 25.881 1.00 30.99 208 ASN A C 1
ATOM 615 O O . ASN A 1 73 ? 39.129 28.902 26.774 1.00 26.99 208 ASN A O 1
ATOM 620 N N . MET A 1 74 ? 37.002 28.757 26.083 1.00 31.70 209 MET A N 1
ATOM 621 C CA . MET A 1 74 ? 36.553 28.336 27.415 1.00 29.68 209 MET A CA 1
ATOM 622 C C . MET A 1 74 ? 36.707 26.853 27.727 1.00 23.90 209 MET A C 1
ATOM 623 O O . MET A 1 74 ? 36.264 26.375 28.778 1.00 18.61 209 MET A O 1
ATOM 628 N N . TYR A 1 75 ? 37.349 26.128 26.815 1.00 16.59 210 TYR A N 1
ATOM 629 C CA . TYR A 1 75 ? 37.577 24.707 27.007 1.00 15.77 210 TYR A CA 1
ATOM 630 C C . TYR A 1 75 ? 39.013 24.426 27.386 1.00 15.64 210 TYR A C 1
ATOM 631 O O . TYR A 1 75 ? 39.316 23.335 27.844 1.00 17.34 210 TYR A O 1
ATOM 640 N N . ILE A 1 76 ? 39.892 25.396 27.164 1.00 15.83 211 ILE A N 1
ATOM 641 C CA . ILE A 1 76 ? 41.300 25.218 27.464 1.00 13.62 211 ILE A CA 1
ATOM 642 C C . ILE A 1 76 ? 41.581 24.885 28.931 1.00 14.82 211 ILE A C 1
ATOM 643 O O . ILE A 1 76 ? 42.222 23.869 29.224 1.00 12.11 211 ILE A O 1
ATOM 648 N N . PHE A 1 77 ? 41.040 25.675 29.851 1.00 14.64 212 PHE A N 1
ATOM 649 C CA . PHE A 1 77 ? 41.291 25.417 31.263 1.00 13.56 212 PHE A CA 1
ATOM 650 C C . PHE A 1 77 ? 40.659 24.131 31.746 1.00 13.98 212 PHE A C 1
ATOM 651 O O . PHE A 1 77 ? 41.329 23.330 32.406 1.00 14.13 212 PHE A O 1
ATOM 659 N N . PRO A 1 78 ? 39.369 23.892 31.426 1.00 18.26 213 PRO A N 1
ATOM 660 C CA . PRO A 1 78 ? 38.723 22.648 31.864 1.00 12.42 213 PRO A CA 1
ATOM 661 C C . PRO A 1 78 ? 39.495 21.367 31.501 1.00 14.39 213 PRO A C 1
ATOM 662 O O . PRO A 1 78 ? 39.550 20.423 32.292 1.00 10.52 213 PRO A O 1
ATOM 666 N N . VAL A 1 79 ? 40.030 21.321 30.281 1.00 9.37 214 VAL A N 1
ATOM 667 C CA . VAL A 1 79 ? 40.789 20.167 29.819 1.00 7.61 214 VAL A CA 1
ATOM 668 C C . VAL A 1 79 ? 42.094 20.005 30.635 1.00 6.59 214 VAL A C 1
ATOM 669 O O . VAL A 1 79 ? 42.428 18.911 31.048 1.00 10.30 214 VAL A O 1
ATOM 673 N N . HIS A 1 80 ? 42.773 21.109 30.923 1.00 13.24 215 HIS A N 1
ATOM 674 C CA . HIS A 1 80 ? 44.010 21.061 31.707 1.00 14.65 215 HIS A CA 1
ATOM 675 C C . HIS A 1 80 ? 43.712 20.719 33.166 1.00 17.05 215 HIS A C 1
ATOM 676 O O . HIS A 1 80 ? 44.392 19.895 33.778 1.00 13.91 215 HIS A O 1
ATOM 683 N N . TRP A 1 81 ? 42.710 21.383 33.727 1.00 15.30 216 TRP A N 1
ATOM 684 C CA . TRP A 1 81 ? 42.330 21.163 35.113 1.00 11.28 216 TRP A CA 1
ATOM 685 C C . TRP A 1 81 ? 42.035 19.710 35.401 1.00 14.30 216 TRP A C 1
ATOM 686 O O . TRP A 1 81 ? 42.414 19.178 36.441 1.00 18.52 216 TRP A O 1
ATOM 697 N N . GLN A 1 82 ? 41.376 19.037 34.474 1.00 9.14 217 GLN A N 1
ATOM 698 C CA . GLN A 1 82 ? 41.042 17.637 34.709 1.00 10.92 217 GLN A CA 1
ATOM 699 C C . GLN A 1 82 ? 42.288 16.749 34.754 1.00 15.82 217 GLN A C 1
ATOM 700 O O . GLN A 1 82 ? 42.332 15.766 35.507 1.00 11.25 217 GLN A O 1
ATOM 706 N N . PHE A 1 83 ? 43.273 17.054 33.914 1.00 14.36 218 PHE A N 1
ATOM 707 C CA . PHE A 1 83 ? 44.522 16.271 33.895 1.00 15.33 218 PHE A CA 1
ATOM 708 C C . PHE A 1 83 ? 45.216 16.422 35.254 1.00 10.23 218 PHE A C 1
ATOM 709 O O . PHE A 1 83 ? 45.691 15.439 35.830 1.00 15.60 218 PHE A O 1
ATOM 717 N N . GLY A 1 84 ? 45.292 17.666 35.730 1.00 10.31 219 GLY A N 1
ATOM 718 C CA . GLY A 1 84 ? 45.892 17.955 37.026 1.00 12.61 219 GLY A CA 1
ATOM 719 C C . GLY A 1 84 ? 45.232 17.197 38.163 1.00 22.00 219 GLY A C 1
ATOM 720 O O . GLY A 1 84 ? 45.907 16.681 39.043 1.00 18.47 219 GLY A O 1
ATOM 721 N N . GLN A 1 85 ? 43.922 16.997 38.070 1.00 15.91 220 GLN A N 1
ATOM 722 C CA . GLN A 1 85 ? 43.199 16.288 39.112 1.00 8.21 220 GLN A CA 1
ATOM 723 C C . GLN A 1 85 ? 43.510 14.822 39.171 1.00 11.81 220 GLN A C 1
ATOM 724 O O . GLN A 1 85 ? 43.439 14.212 40.236 1.00 17.25 220 GLN A O 1
ATOM 730 N N . LEU A 1 86 ? 43.808 14.232 38.021 1.00 12.94 221 LEU A N 1
ATOM 731 C CA . LEU A 1 86 ? 44.080 12.802 37.956 1.00 7.44 221 LEU A CA 1
ATOM 732 C C . LEU A 1 86 ? 45.552 12.427 38.145 1.00 15.50 221 LEU A C 1
ATOM 733 O O . LEU A 1 86 ? 45.858 11.331 38.602 1.00 11.33 221 LEU A O 1
ATOM 738 N N . ASP A 1 87 ? 46.464 13.327 37.797 1.00 14.21 222 ASP A N 1
ATOM 739 C CA . ASP A 1 87 ? 47.889 13.018 37.902 1.00 15.78 222 ASP A CA 1
ATOM 740 C C . ASP A 1 87 ? 48.334 13.155 39.334 1.00 12.38 222 ASP A C 1
ATOM 741 O O . ASP A 1 87 ? 48.874 14.180 39.725 1.00 17.23 222 ASP A O 1
ATOM 746 N N . GLN A 1 88 ? 48.247 12.069 40.082 1.00 14.43 223 GLN A N 1
ATOM 747 C CA . GLN A 1 88 ? 48.565 12.176 41.498 1.00 17.80 223 GLN A CA 1
ATOM 748 C C . GLN A 1 88 ? 49.347 11.029 42.078 1.00 15.01 223 GLN A C 1
ATOM 749 O O . GLN A 1 88 ? 49.906 11.149 43.157 1.00 20.30 223 GLN A O 1
ATOM 755 N N . HIS A 1 89 ? 49.367 9.912 41.375 1.00 11.41 224 HIS A N 1
ATOM 756 C CA . HIS A 1 89 ? 49.993 8.731 41.908 1.00 16.18 224 HIS A CA 1
ATOM 757 C C . HIS A 1 89 ? 50.958 7.961 41.030 1.00 14.42 224 HIS A C 1
ATOM 758 O O . HIS A 1 89 ? 50.655 6.855 40.638 1.00 15.07 224 HIS A O 1
ATOM 765 N N . PRO A 1 90 ? 52.168 8.504 40.797 1.00 18.46 225 PRO A N 1
ATOM 766 C CA . PRO A 1 90 ? 52.603 9.796 41.360 1.00 15.89 225 PRO A CA 1
ATOM 767 C C . PRO A 1 90 ? 52.358 10.955 40.380 1.00 18.61 225 PRO A C 1
ATOM 768 O O . PRO A 1 90 ? 52.029 10.753 39.210 1.00 14.34 225 PRO A O 1
ATOM 772 N N . ILE A 1 91 ? 52.548 12.175 40.849 1.00 11.70 226 ILE A N 1
ATOM 773 C CA . ILE A 1 91 ? 52.413 13.312 39.969 1.00 17.47 226 ILE A CA 1
ATOM 774 C C . ILE A 1 91 ? 53.713 13.306 39.133 1.00 20.78 226 ILE A C 1
ATOM 775 O O . ILE A 1 91 ? 54.810 13.375 39.676 1.00 19.00 226 ILE A O 1
ATOM 780 N N . ASP A 1 92 ? 53.583 13.122 37.824 1.00 16.23 227 ASP A N 1
ATOM 781 C CA . ASP A 1 92 ? 54.736 13.028 36.945 1.00 13.83 227 ASP A CA 1
ATOM 782 C C . ASP A 1 92 ? 54.484 13.494 35.510 1.00 21.67 227 ASP A C 1
ATOM 783 O O . ASP A 1 92 ? 55.340 13.299 34.644 1.00 18.05 227 ASP A O 1
ATOM 788 N N . GLY A 1 93 ? 53.310 14.079 35.254 1.00 17.70 228 GLY A N 1
ATOM 789 C CA . GLY A 1 93 ? 52.956 14.521 33.903 1.00 13.77 228 GLY A CA 1
ATOM 790 C C . GLY A 1 93 ? 52.397 13.422 32.992 1.00 5.91 228 GLY A C 1
ATOM 791 O O . GLY A 1 93 ? 52.242 13.616 31.793 1.00 13.87 228 GLY A O 1
ATOM 792 N N . TYR A 1 94 ? 52.115 12.248 33.548 1.00 6.81 229 TYR A N 1
ATOM 793 C CA . TYR A 1 94 ? 51.551 11.129 32.790 1.00 8.92 229 TYR A CA 1
ATOM 794 C C . TYR A 1 94 ? 50.375 10.553 33.588 1.00 19.59 229 TYR A C 1
ATOM 795 O O . TYR A 1 94 ? 50.287 10.718 34.812 1.00 18.66 229 TYR A O 1
ATOM 804 N N . LEU A 1 95 ? 49.469 9.891 32.881 1.00 16.47 230 LEU A N 1
ATOM 805 C CA . LEU A 1 95 ? 48.317 9.263 33.517 1.00 13.70 230 LEU A CA 1
ATOM 806 C C . LEU A 1 95 ? 48.366 7.783 33.226 1.00 9.64 230 LEU A C 1
ATOM 807 O O . LEU A 1 95 ? 48.394 7.362 32.076 1.00 17.71 230 LEU A O 1
ATOM 812 N N . SER A 1 96 ? 48.485 6.989 34.275 1.00 12.38 231 SER A N 1
ATOM 813 C CA . SER A 1 96 ? 48.507 5.549 34.126 1.00 12.60 231 SER A CA 1
ATOM 814 C C . SER A 1 96 ? 47.051 5.039 34.047 1.00 11.88 231 SER A C 1
ATOM 815 O O . SER A 1 96 ? 46.091 5.787 34.216 1.00 17.64 231 SER A O 1
ATOM 818 N N . HIS A 1 97 ? 46.893 3.755 33.824 1.00 11.39 232 HIS A N 1
ATOM 819 C CA . HIS A 1 97 ? 45.569 3.165 33.744 1.00 19.10 232 HIS A CA 1
ATOM 820 C C . HIS A 1 97 ? 44.865 3.328 35.088 1.00 24.35 232 HIS A C 1
ATOM 821 O O . HIS A 1 97 ? 43.652 3.518 35.163 1.00 23.12 232 HIS A O 1
ATOM 828 N N . THR A 1 98 ? 45.624 3.221 36.163 1.00 19.12 233 THR A N 1
ATOM 829 C CA . THR A 1 98 ? 45.062 3.327 37.497 1.00 17.63 233 THR A CA 1
ATOM 830 C C . THR A 1 98 ? 44.613 4.744 37.806 1.00 12.47 233 THR A C 1
ATOM 831 O O . THR A 1 98 ? 43.577 4.965 38.417 1.00 18.20 233 THR A O 1
ATOM 835 N N . GLU A 1 99 ? 45.375 5.711 37.338 1.00 10.79 234 GLU A N 1
ATOM 836 C CA . GLU A 1 99 ? 45.017 7.084 37.579 1.00 10.82 234 GLU A CA 1
ATOM 837 C C . GLU A 1 99 ? 43.772 7.474 36.766 1.00 12.22 234 GLU A C 1
ATOM 838 O O . GLU A 1 99 ? 43.096 8.452 37.080 1.00 16.47 234 GLU A O 1
ATOM 844 N N . LEU A 1 100 ? 43.468 6.717 35.718 1.00 11.22 235 LEU A N 1
ATOM 845 C CA . LEU A 1 100 ? 42.295 7.003 34.883 1.00 14.79 235 LEU A CA 1
ATOM 846 C C . LEU A 1 100 ? 41.003 6.388 35.432 1.00 17.56 235 LEU A C 1
ATOM 847 O O . LEU A 1 100 ? 39.910 6.690 34.943 1.00 16.78 235 LEU A O 1
ATOM 852 N N . ALA A 1 101 ? 41.111 5.569 36.469 1.00 15.02 236 ALA A N 1
ATOM 853 C CA . ALA A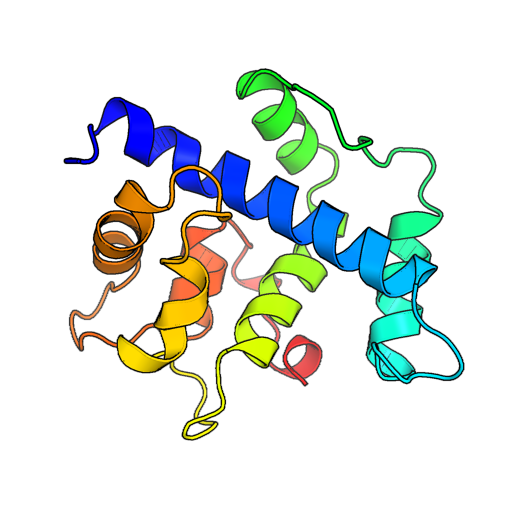 1 101 ? 39.931 4.919 37.047 1.00 17.24 236 ALA A CA 1
ATOM 854 C C . ALA A 1 101 ? 38.667 5.788 37.267 1.00 16.07 236 ALA A C 1
ATOM 855 O O . ALA A 1 101 ? 37.560 5.356 36.952 1.00 19.45 236 ALA A O 1
ATOM 857 N N . PRO A 1 102 ? 38.819 7.022 37.799 1.00 18.31 237 PRO A N 1
ATOM 858 C CA . PRO A 1 102 ? 37.623 7.848 38.006 1.00 19.85 237 PRO A CA 1
ATOM 859 C C . PRO A 1 102 ? 36.814 8.069 36.759 1.00 21.98 237 PRO A C 1
ATOM 860 O O . PRO A 1 102 ? 35.637 8.317 36.861 1.00 24.08 237 PRO A O 1
ATOM 864 N N . LEU A 1 103 ? 37.448 8.007 35.590 1.00 16.85 238 LEU A N 1
ATOM 865 C CA . LEU A 1 103 ? 36.738 8.229 34.338 1.00 13.63 238 LEU A CA 1
ATOM 866 C C . LEU A 1 103 ? 36.063 6.966 33.836 1.00 11.59 238 LEU A C 1
ATOM 867 O O . LEU A 1 103 ? 35.392 6.988 32.812 1.00 18.03 238 LEU A O 1
ATOM 872 N N . ARG A 1 104 ? 36.270 5.863 34.543 1.00 10.94 239 ARG A N 1
ATOM 873 C CA . ARG A 1 104 ? 35.636 4.593 34.200 1.00 19.53 239 ARG A CA 1
ATOM 874 C C . ARG A 1 104 ? 34.431 4.313 35.136 1.00 17.51 239 ARG A C 1
ATOM 875 O O . ARG A 1 104 ? 33.866 3.213 35.151 1.00 24.08 239 ARG A O 1
ATOM 883 N N . ALA A 1 105 ? 34.027 5.310 35.912 1.00 19.79 240 ALA A N 1
ATOM 884 C CA . ALA A 1 105 ? 32.892 5.170 36.819 1.00 24.12 240 ALA A CA 1
ATOM 885 C C . ALA A 1 105 ? 31.543 5.372 36.077 1.00 24.11 240 ALA A C 1
ATOM 886 O O . ALA A 1 105 ? 31.450 6.161 35.117 1.00 21.24 240 ALA A O 1
ATOM 888 N N . PRO A 1 106 ? 30.490 4.629 36.477 1.00 37.78 241 PRO A N 1
ATOM 889 C CA . PRO A 1 106 ? 29.146 4.671 35.896 1.00 26.96 241 PRO A CA 1
ATOM 890 C C . PRO A 1 106 ? 28.554 6.033 35.652 1.00 25.02 241 PRO A C 1
ATOM 891 O O . PRO A 1 106 ? 27.842 6.214 34.693 1.00 32.47 241 PRO A O 1
ATOM 895 N N . LEU A 1 107 ? 28.908 7.019 36.444 1.00 27.41 242 LEU A N 1
ATOM 896 C CA . LEU A 1 107 ? 28.290 8.302 36.197 1.00 38.93 242 LEU A CA 1
ATOM 897 C C . LEU A 1 107 ? 28.967 9.177 35.141 1.00 35.28 242 LEU A C 1
ATOM 898 O O . LEU A 1 107 ? 28.563 10.324 34.890 1.00 32.10 242 LEU A O 1
ATOM 903 N N . ILE A 1 108 ? 29.968 8.613 34.470 1.00 32.17 243 ILE A N 1
ATOM 904 C CA . ILE A 1 108 ? 30.684 9.347 33.419 1.00 28.39 243 ILE A CA 1
ATOM 905 C C . ILE A 1 108 ? 29.931 9.061 32.127 1.00 17.74 243 ILE A C 1
ATOM 906 O O . ILE A 1 108 ? 29.611 7.919 31.830 1.00 18.42 243 ILE A O 1
ATOM 911 N N . PRO A 1 109 ? 29.664 10.099 31.325 1.00 17.52 244 PRO A N 1
ATOM 912 C CA . PRO A 1 109 ? 28.947 9.748 30.101 1.00 18.57 244 PRO A CA 1
ATOM 913 C C 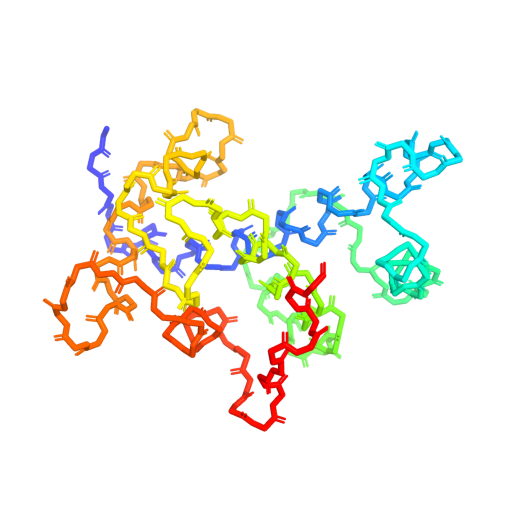. PRO A 1 109 ? 29.774 8.811 29.225 1.00 25.66 244 PRO A C 1
ATOM 914 O O . PRO A 1 109 ? 30.983 8.995 29.088 1.00 31.25 244 PRO A O 1
ATOM 918 N N . MET A 1 110 ? 29.131 7.796 28.654 1.00 18.28 245 MET A N 1
ATOM 919 C CA . MET A 1 110 ? 29.780 6.828 27.780 1.00 14.10 245 MET A CA 1
ATOM 920 C C . MET A 1 110 ? 31.012 6.224 28.417 1.00 17.62 245 MET A C 1
ATOM 921 O O . MET A 1 110 ? 31.989 5.926 27.735 1.00 17.88 245 MET A O 1
ATOM 926 N N . GLU A 1 111 ? 30.941 5.988 29.716 1.00 17.84 246 GLU A N 1
ATOM 927 C CA . GLU A 1 111 ? 32.076 5.449 30.428 1.00 12.21 246 GLU A CA 1
ATOM 928 C C . GLU A 1 111 ? 32.548 4.094 29.911 1.00 18.32 246 GLU A C 1
ATOM 929 O O . GLU A 1 111 ? 33.646 3.676 30.244 1.00 22.11 246 GLU A O 1
ATOM 935 N N . HIS A 1 112 ? 31.731 3.382 29.131 1.00 19.59 247 HIS A N 1
ATOM 936 C CA . HIS A 1 112 ? 32.160 2.075 28.590 1.00 12.97 247 HIS A CA 1
ATOM 937 C C . HIS A 1 112 ? 33.129 2.281 27.400 1.00 11.08 247 HIS A C 1
ATOM 938 O O . HIS A 1 112 ? 33.702 1.339 26.892 1.00 15.94 247 HIS A O 1
ATOM 945 N N . CYS A 1 113 ? 33.270 3.528 26.967 1.00 11.76 248 CYS A N 1
ATOM 946 C CA . CYS A 1 113 ? 34.175 3.916 25.894 1.00 11.71 248 CYS A CA 1
ATOM 947 C C . CYS A 1 113 ? 35.508 4.467 26.396 1.00 15.52 248 CYS A C 1
ATOM 948 O O . CYS A 1 113 ? 36.398 4.709 25.589 1.00 14.61 248 CYS A O 1
ATOM 951 N N . THR A 1 114 ? 35.615 4.744 27.692 1.00 12.10 249 THR A N 1
ATOM 952 C CA . THR A 1 114 ? 36.837 5.350 28.234 1.00 14.35 249 THR A CA 1
ATOM 953 C C . THR A 1 114 ? 38.161 4.687 27.882 1.00 11.96 249 THR A C 1
ATOM 954 O O . THR A 1 114 ? 39.056 5.324 27.316 1.00 16.05 249 THR A O 1
ATOM 958 N N . THR A 1 115 ? 38.258 3.402 28.163 1.00 15.71 250 THR A N 1
ATOM 959 C CA . THR A 1 115 ? 39.483 2.683 27.914 1.00 18.66 250 THR A CA 1
ATOM 960 C C . THR A 1 115 ? 39.824 2.674 26.432 1.00 22.94 250 THR A C 1
ATOM 961 O O . THR A 1 115 ? 40.962 2.907 26.051 1.00 20.17 250 THR A O 1
ATOM 965 N N . ARG A 1 116 ? 38.833 2.453 25.582 1.00 19.00 251 ARG A N 1
ATOM 966 C CA . ARG A 1 116 ? 39.076 2.428 24.155 1.00 17.63 251 ARG A CA 1
ATOM 967 C C . ARG A 1 116 ? 39.491 3.806 23.620 1.00 18.41 251 ARG A C 1
ATOM 968 O O . ARG A 1 116 ? 40.306 3.918 22.695 1.00 21.22 251 ARG A O 1
ATOM 976 N N . PHE A 1 117 ? 38.924 4.864 24.187 1.00 17.28 252 PHE A N 1
ATOM 977 C CA . PHE A 1 117 ? 39.267 6.202 23.751 1.00 12.73 252 PHE A CA 1
ATOM 978 C C . PHE A 1 117 ? 40.709 6.539 24.093 1.00 14.17 252 PHE A C 1
ATOM 979 O O . PHE A 1 117 ? 41.392 7.216 23.328 1.00 15.99 252 PHE A O 1
ATOM 987 N N . PHE A 1 118 ? 41.141 6.145 25.287 1.00 13.78 253 PHE A N 1
ATOM 988 C CA . PHE A 1 118 ? 42.498 6.465 25.699 1.00 20.28 253 PHE A CA 1
ATOM 989 C C . PHE A 1 118 ? 43.577 5.695 25.002 1.00 13.54 253 PHE A C 1
ATOM 990 O O . PHE A 1 118 ? 44.639 6.247 24.764 1.00 25.27 253 PHE A O 1
ATOM 998 N N . GLU A 1 119 ? 43.275 4.464 24.591 1.00 20.40 254 GLU A N 1
ATOM 999 C CA . GLU A 1 119 ? 44.235 3.651 23.826 1.00 27.55 254 GLU A CA 1
ATOM 1000 C C . GLU A 1 119 ? 44.560 4.484 22.573 1.00 26.78 254 GLU A C 1
ATOM 1001 O O . GLU A 1 119 ? 45.696 4.577 22.129 1.00 24.60 254 GLU A O 1
ATOM 1007 N N . THR A 1 120 ? 43.527 5.146 22.076 1.00 23.87 255 THR A N 1
ATOM 1008 C CA . THR A 1 120 ? 43.552 6.008 20.909 1.00 22.43 255 THR A CA 1
ATOM 1009 C C . THR A 1 120 ? 44.464 7.235 21.076 1.00 23.59 255 THR A C 1
ATOM 1010 O O . THR A 1 120 ? 45.085 7.685 20.115 1.00 25.79 255 THR A O 1
ATOM 1014 N N . CYS A 1 121 ? 44.499 7.811 22.275 1.00 19.64 256 CYS A N 1
ATOM 1015 C CA . CYS A 1 121 ? 45.327 8.989 22.540 1.00 20.58 256 CYS A CA 1
ATOM 1016 C C . CYS A 1 121 ? 46.779 8.618 22.847 1.00 25.37 256 CYS A C 1
ATOM 1017 O O . CYS A 1 121 ? 47.648 9.483 22.854 1.00 32.53 256 CYS A O 1
ATOM 1020 N N . ASP A 1 122 ? 47.020 7.354 23.179 1.00 21.35 257 ASP A N 1
ATOM 1021 C CA . ASP A 1 122 ? 48.364 6.882 23.509 1.00 16.55 257 ASP A CA 1
ATOM 1022 C C . ASP A 1 122 ? 49.165 6.688 22.243 1.00 17.10 257 ASP A C 1
ATOM 1023 O O . ASP A 1 122 ? 49.389 5.559 21.818 1.00 21.85 257 ASP A O 1
ATOM 1028 N N . LEU A 1 123 ? 49.655 7.791 21.695 1.00 17.24 258 LEU A N 1
ATOM 1029 C CA . LEU A 1 123 ? 50.426 7.777 20.455 1.00 30.52 258 LEU A CA 1
ATOM 1030 C C . LEU A 1 123 ? 51.751 7.015 20.466 1.00 34.89 258 LEU A C 1
ATOM 1031 O O . LEU A 1 123 ? 52.175 6.492 19.430 1.00 37.10 258 LEU A O 1
ATOM 1036 N N . ASP A 1 124 ? 52.412 6.949 21.617 1.00 37.31 259 ASP A N 1
ATOM 1037 C CA . ASP A 1 124 ? 53.675 6.224 21.689 1.00 26.95 259 ASP A CA 1
ATOM 1038 C C . ASP A 1 124 ? 53.559 4.828 22.292 1.00 25.93 259 ASP A C 1
ATOM 1039 O O . ASP A 1 124 ? 54.545 4.153 22.497 1.00 27.49 259 ASP A O 1
ATOM 1044 N N . ASN A 1 125 ? 52.345 4.395 22.589 1.00 21.68 260 ASN A N 1
ATOM 1045 C CA . ASN A 1 125 ? 52.166 3.050 23.096 1.00 24.06 260 ASN A CA 1
ATOM 1046 C C . ASN A 1 125 ? 52.794 2.649 24.402 1.00 23.48 260 ASN A C 1
ATOM 1047 O O . ASN A 1 125 ? 52.885 1.459 24.666 1.00 24.80 260 ASN A O 1
ATOM 1052 N N . ASP A 1 126 ? 53.140 3.599 25.261 1.00 24.43 261 ASP A N 1
ATOM 1053 C CA . ASP A 1 126 ? 53.728 3.218 26.550 1.00 20.72 261 ASP A CA 1
ATOM 1054 C C . ASP A 1 126 ? 52.662 2.919 27.605 1.00 24.01 261 ASP A C 1
ATOM 1055 O O . ASP A 1 126 ? 52.997 2.681 28.762 1.00 15.07 261 ASP A O 1
ATOM 1060 N N . LYS A 1 127 ? 51.381 2.963 27.211 1.00 23.10 262 LYS A N 1
ATOM 1061 C CA . LYS A 1 127 ? 50.266 2.697 28.135 1.00 25.63 262 LYS A CA 1
ATOM 1062 C C . LYS A 1 127 ? 50.025 3.809 29.185 1.00 23.43 262 LYS A C 1
ATOM 1063 O O . LYS A 1 127 ? 49.317 3.609 30.167 1.00 20.82 262 LYS A O 1
ATOM 1069 N N . TYR A 1 128 ? 50.655 4.962 28.992 1.00 12.92 263 TYR A N 1
ATOM 1070 C CA . TYR A 1 128 ? 50.482 6.089 29.893 1.00 12.78 263 TYR A CA 1
ATOM 1071 C C . TYR A 1 128 ? 50.040 7.227 29.019 1.00 13.82 263 TYR A C 1
ATOM 1072 O O . TYR A 1 128 ? 50.366 7.255 27.836 1.00 15.39 263 TYR A O 1
ATOM 1081 N N . ILE A 1 129 ? 49.300 8.175 29.571 1.00 14.33 264 ILE A N 1
ATOM 1082 C CA . ILE A 1 129 ? 48.861 9.296 28.754 1.00 12.58 264 ILE A CA 1
ATOM 1083 C C . ILE A 1 129 ? 49.619 10.546 29.198 1.00 15.54 264 ILE A C 1
ATOM 1084 O O . ILE A 1 129 ? 49.425 11.022 30.312 1.00 20.58 264 ILE A O 1
ATOM 1089 N N . ALA A 1 130 ? 50.450 11.104 28.324 1.00 14.96 265 ALA A N 1
ATOM 1090 C CA . ALA A 1 130 ? 51.201 12.318 28.655 1.00 17.48 265 ALA A CA 1
ATOM 1091 C C . ALA A 1 130 ? 50.256 13.506 28.496 1.00 18.19 265 ALA A C 1
ATOM 1092 O O . ALA A 1 130 ? 49.246 13.394 27.814 1.00 12.63 265 ALA A O 1
ATOM 1094 N N . LEU A 1 131 ? 50.576 14.639 29.108 1.00 12.16 266 LEU A N 1
ATOM 1095 C CA . LEU A 1 131 ? 49.739 15.823 28.977 1.00 16.05 266 LEU A CA 1
ATOM 1096 C C . LEU A 1 131 ? 49.487 16.216 27.526 1.00 24.36 266 LEU A C 1
ATOM 1097 O O . LEU A 1 131 ? 48.382 16.637 27.168 1.00 18.20 266 LEU A O 1
ATOM 1102 N N . ASP A 1 132 ? 50.511 16.134 26.690 1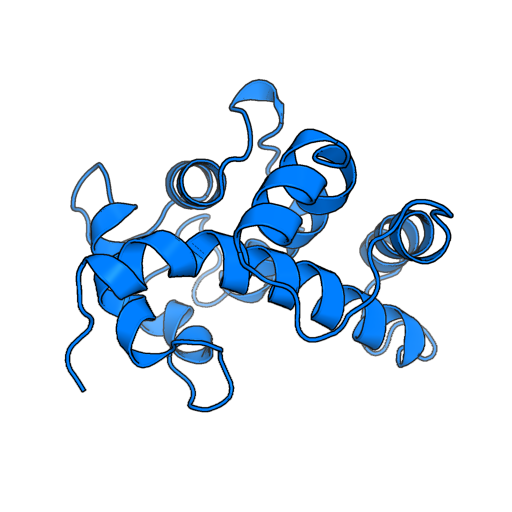.00 19.45 267 ASP A N 1
ATOM 1103 C CA . ASP A 1 132 ? 50.301 16.531 25.308 1.00 19.37 267 ASP A CA 1
ATOM 1104 C C . ASP A 1 132 ? 49.431 15.518 24.560 1.00 15.53 267 ASP A C 1
ATOM 1105 O O . ASP A 1 132 ? 48.707 15.905 23.660 1.00 23.88 267 ASP A O 1
ATOM 1110 N N . GLU A 1 133 ? 49.500 14.235 24.925 1.00 11.86 268 GLU A N 1
ATOM 1111 C CA . GLU A 1 133 ? 48.662 13.237 24.267 1.00 11.59 268 GLU A CA 1
ATOM 1112 C C . GLU A 1 133 ? 47.211 13.459 24.749 1.00 20.50 268 GLU A C 1
ATOM 1113 O O . GLU A 1 133 ? 46.260 13.157 24.043 1.00 22.70 268 GLU A O 1
ATOM 1119 N N . TRP A 1 134 ? 47.054 13.951 25.975 1.00 15.09 269 TRP A N 1
ATOM 1120 C CA . TRP A 1 134 ? 45.735 14.211 26.555 1.00 17.78 269 TRP A CA 1
ATOM 1121 C C . TRP A 1 134 ? 45.084 15.415 25.911 1.00 16.56 269 TRP A C 1
ATOM 1122 O O . TRP A 1 134 ? 43.939 15.342 25.438 1.00 17.70 269 TRP A O 1
ATOM 1133 N N . ALA A 1 135 ? 45.804 16.532 25.922 1.00 20.19 270 ALA A N 1
ATOM 1134 C CA . ALA A 1 135 ? 45.304 17.773 25.356 1.00 17.59 270 ALA A CA 1
ATOM 1135 C C . ALA A 1 135 ? 44.997 17.601 23.872 1.00 21.11 270 ALA A C 1
ATOM 1136 O O . ALA A 1 135 ? 43.951 18.033 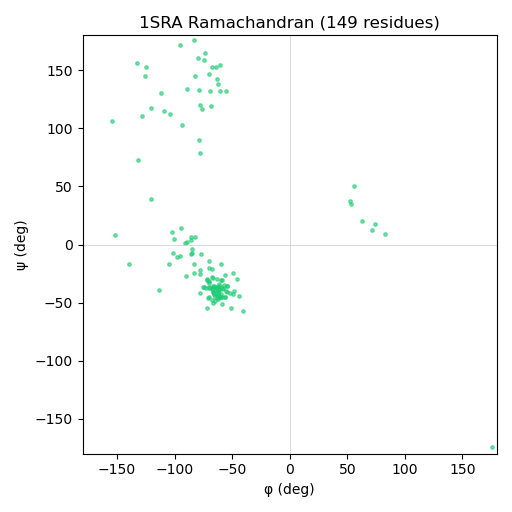23.406 1.00 19.49 270 ALA A O 1
ATOM 1138 N N . GLY A 1 136 ? 45.888 16.924 23.157 1.00 22.31 271 GLY A N 1
ATOM 1139 C CA . GLY A 1 136 ? 45.701 16.700 21.731 1.00 19.42 271 GLY A CA 1
ATOM 1140 C C . GLY A 1 136 ? 44.450 15.904 21.411 1.00 16.91 271 GLY A C 1
ATOM 1141 O O . GLY A 1 136 ? 43.743 16.154 20.437 1.00 21.90 271 GLY A O 1
ATOM 1142 N N . CYS A 1 137 ? 44.178 14.915 22.231 1.00 13.91 272 CYS A N 1
ATOM 1143 C CA . CYS A 1 137 ? 43.011 14.082 22.036 1.00 14.82 272 CYS A CA 1
ATOM 1144 C C . CYS A 1 137 ? 41.702 14.848 22.235 1.00 19.68 272 CYS A C 1
ATOM 1145 O O . CYS A 1 137 ? 40.666 14.483 21.683 1.00 20.76 272 CYS A O 1
ATOM 1148 N N . PHE A 1 138 ? 41.735 15.873 23.079 1.00 14.61 273 PHE A N 1
ATOM 1149 C CA . PHE A 1 138 ? 40.555 16.673 23.337 1.00 11.83 273 PHE A CA 1
ATOM 1150 C C . PHE A 1 138 ? 40.508 17.907 22.441 1.00 17.11 273 PHE A C 1
ATOM 1151 O O . PHE A 1 138 ? 39.731 18.835 22.681 1.00 18.14 273 PHE A O 1
ATOM 1159 N N . GLY A 1 139 ? 41.336 17.911 21.398 1.00 15.07 274 GLY A N 1
ATOM 1160 C CA . GLY A 1 139 ? 41.349 19.020 20.463 1.00 10.24 274 GLY A CA 1
ATOM 1161 C C . GLY A 1 139 ? 41.980 20.330 20.868 1.00 18.11 274 GLY A C 1
ATOM 1162 O O . GLY A 1 139 ? 41.667 21.358 20.275 1.00 19.97 274 GLY A O 1
ATOM 1163 N N . ILE A 1 140 ? 42.809 20.347 21.905 1.00 15.71 275 ILE A N 1
ATOM 1164 C CA . ILE A 1 140 ? 43.461 21.600 22.294 1.00 14.28 275 ILE A CA 1
ATOM 1165 C C . ILE A 1 140 ? 44.646 21.849 21.325 1.00 17.17 275 ILE A C 1
ATOM 1166 O O . ILE A 1 140 ? 45.407 20.943 21.069 1.00 21.32 275 ILE A O 1
ATOM 1171 N N . LYS A 1 141 ? 44.796 23.057 20.787 1.00 18.19 276 LYS A N 1
ATOM 1172 C CA . LYS A 1 141 ? 45.890 23.310 19.848 1.00 20.23 276 LYS A CA 1
ATOM 1173 C C . LYS A 1 141 ? 47.234 23.307 20.550 1.00 26.55 276 LYS A C 1
ATOM 1174 O O . LYS A 1 141 ? 47.336 23.734 21.691 1.00 28.94 276 LYS A O 1
ATOM 1180 N N . GLN A 1 142 ? 48.262 22.849 19.847 1.00 32.51 277 GLN A N 1
ATOM 1181 C CA . GLN A 1 142 ? 49.616 22.732 20.383 1.00 32.76 277 GLN A CA 1
ATOM 1182 C C . GLN A 1 142 ? 50.121 23.967 21.098 1.00 26.03 277 GLN A C 1
ATOM 1183 O O . GLN A 1 142 ? 50.775 23.853 22.129 1.00 35.19 277 GLN A O 1
ATOM 1189 N N . LYS A 1 143 ? 49.814 25.136 20.566 1.00 28.96 278 LYS A N 1
ATOM 1190 C CA . LYS A 1 143 ? 50.246 26.400 21.144 1.00 31.60 278 LYS A CA 1
ATOM 1191 C C . LYS A 1 143 ? 49.546 26.739 22.455 1.00 32.48 278 LYS A C 1
ATOM 1192 O O . LYS A 1 143 ? 49.972 27.653 23.156 1.00 28.68 278 LYS A O 1
ATOM 1198 N N . ASP A 1 144 ? 48.464 26.032 22.764 1.00 27.41 279 ASP A N 1
ATOM 1199 C CA . ASP A 1 144 ? 47.701 26.338 23.964 1.00 22.23 279 ASP A CA 1
ATOM 1200 C C . ASP A 1 144 ? 47.953 25.401 25.130 1.00 23.88 279 ASP A C 1
ATOM 1201 O O . ASP A 1 144 ? 47.409 25.601 26.217 1.00 23.61 279 ASP A O 1
ATOM 1206 N N . ILE A 1 145 ? 48.718 24.341 24.887 1.00 20.35 280 ILE A N 1
ATOM 1207 C CA . ILE A 1 145 ? 49.051 23.394 25.939 1.00 19.79 280 ILE A CA 1
ATOM 1208 C C . ILE A 1 145 ? 49.995 24.151 26.888 1.00 27.73 280 ILE A C 1
ATOM 1209 O O . ILE A 1 145 ? 50.954 24.772 26.448 1.00 32.80 280 ILE A O 1
ATOM 1214 N N . ASP A 1 146 ? 49.731 24.074 28.189 1.00 25.54 281 ASP A N 1
ATOM 1215 C CA . ASP A 1 146 ? 50.517 24.809 29.161 1.00 21.32 281 ASP A CA 1
ATOM 1216 C C . ASP A 1 146 ? 50.488 24.139 30.535 1.00 32.82 281 ASP A C 1
ATOM 1217 O O . ASP A 1 146 ? 49.487 24.228 31.264 1.00 25.51 281 ASP A O 1
ATOM 1222 N N . LYS A 1 147 ? 51.613 23.503 30.888 1.00 35.62 282 LYS A N 1
ATOM 1223 C CA . LYS A 1 147 ? 51.788 22.778 32.154 1.00 31.03 282 LYS A CA 1
ATOM 1224 C C . LYS A 1 147 ? 51.371 23.602 33.369 1.00 26.23 282 LYS A C 1
ATOM 1225 O O . LYS A 1 147 ? 51.099 23.039 34.435 1.00 28.12 282 LYS A O 1
ATOM 1231 N N . ASP A 1 148 ? 51.402 24.928 33.240 1.00 20.43 283 ASP A N 1
ATOM 1232 C CA . ASP A 1 148 ? 51.006 25.827 34.340 1.00 30.36 283 ASP A CA 1
ATOM 1233 C C . ASP A 1 148 ? 49.530 25.815 34.731 1.00 32.27 283 ASP A C 1
ATOM 1234 O O . ASP A 1 148 ? 49.200 26.290 35.812 1.00 35.36 283 ASP A O 1
ATOM 1239 N N . LEU A 1 149 ? 48.648 25.371 33.829 1.00 29.08 284 LEU A N 1
ATOM 1240 C CA . LEU A 1 149 ? 47.204 25.306 34.118 1.00 23.49 284 LEU A CA 1
ATOM 1241 C C . LEU A 1 149 ? 46.830 23.961 34.737 1.00 29.31 284 LEU A C 1
ATOM 1242 O O . LEU A 1 149 ? 45.653 23.639 34.862 1.00 24.89 284 LEU A O 1
ATOM 1247 N N . VAL A 1 150 ? 47.843 23.121 34.940 1.00 24.02 285 VAL A N 1
ATOM 1248 C CA . VAL A 1 150 ? 47.673 21.781 35.490 1.00 18.80 285 VAL A CA 1
ATOM 1249 C C . VAL A 1 150 ? 47.914 21.823 37.005 1.00 25.44 285 VAL A C 1
ATOM 1250 O O . VAL A 1 150 ? 47.686 20.854 37.717 1.00 28.07 285 VAL A O 1
ATOM 1254 N N . ILE A 1 151 ? 48.420 22.953 37.478 1.00 29.68 286 ILE A N 1
ATOM 1255 C CA . ILE A 1 151 ? 48.727 23.138 38.898 1.00 43.14 286 ILE A CA 1
ATOM 1256 C C . ILE A 1 151 ? 47.490 23.514 39.733 1.00 46.82 286 ILE A C 1
ATOM 1257 O O . ILE A 1 151 ? 47.281 22.940 40.826 1.00 50.48 286 ILE A O 1
#

Nearest PDB structures (foldseek):
  1sra-assembly1_A  TM=1.007E+00  e=1.091E-23  Homo sapiens
  1bmo-assembly1_B  TM=9.967E-01  e=1.823E-21  Homo sapiens
  1nub-assembly2_B  TM=8.886E-01  e=1.550E-16  Homo sapiens
  2v53-assembly1_A  TM=9.337E-01  e=3.015E-14  Homo sapiens
  7kbu-assembly1_B  TM=6.047E-01  e=5.642E-08  Homo sapiens

Sequence (151 aa):
PPCLDSELTEFPLRMRDWLKNVLVTLYERDEDNNLLTEKQKLRVKKIHENEKRLEAGDHPVELLARDFEKNYNMYIFPVHWQFGQLDQHPIDGYLSHTELAPLRAPLIPMEHCTTRFFETCDLDNDKYIALDEWAGCFGIKQKDIDKDLVI

InterPro domains:
  IPR001999 Osteonectin-like, conserved site [PS00612] (72-102)
  IPR001999 Osteonectin-like, conserved site [PS00613] (163-173)
  IPR002350 Kazal domain [PF00050] (95-149)
  IPR002350 Kazal domain [PS51465] (94-151)
  IPR002350 Kazal domain [SM00280] (94-149)
  IPR003645 Follistatin-like, N-terminal [SM00274] (71-94)
  IPR011992 EF-hand domain pair [SSF47473] (153-301)
  IPR015369 Follistatin/Osteonectin EGF domain [PF09289] (72-93)
  IPR018247 EF-Hand 1, calcium-binding site [PS00018] (274-286)
  IPR019577 SPARC/Testican, calcium-binding domain [PF10591] (153-289)
  IPR036058 Kazal domain superfamily [SSF100895] (95-150)
  IPR037641 SPARC, follistatin-like domain [cd01328] (71-152)

Secondary structure (DSSP, 8-state):
----HHHHHHHHHHHHHHHHHHHHHHHHH-SSSSSS-HHHHHHHHHHHH-TTPPPSS---HHHHHHHHHHTGGGGHHHHHHHHHHH--TT-SSEE-TTTTGGGGSTTSTTGGGHHHHHHHH-TT-SSSEEHHHHHHHTT--GGG--GGG--

Solvent-accessible surface area: 8800 Å² total; per-residue (Å²): 137,120,14,113,99,78,47,29,96,53,1,24,31,62,3,18,22,69,0,1,19,43,1,10,64,28,40,116,158,15,129,129,71,101,63,2,73,137,141,16,51,98,56,0,80,124,13,49,108,60,175,144,45,34,108,58,52,147,29,76,33,120,77,10,39,126,15,30,118,133,21,20,121,11,5,24,16,0,1,0,18,15,2,10,85,13,4,93,143,92,128,68,32,96,0,18,102,106,11,10,44,74,4,74,42,101,157,12,41,36,55,54,0,1,58,90,8,7,118,76,2,16,139,94,104,66,152,95,6,16,7,78,12,1,0,45,31,0,35,8,100,165,166,36,38,58,132,97,32,29,141

Foldseek 3Di:
DAADVVNLVLVLLQQLLVLLQVLLVLLVVDDPCPRHDPVSNVLNVVQNPDPPRDHDDDDDSVVSVVCCVVVVVSSLLSLLQVQLVLCVVPNDQKHAPVSCVVLCDPVHVVSSCVVVLVCVLCPPPPRIHGQVSSCVSSPNDPVSRDNVSSD

GO terms:
  GO:0071682 endocytic vesicle lumen (C, TAS)
  GO:0005576 extracellular region (C, TAS)
  GO:0005886 plasma membrane (C, TAS)
  GO:0031093 platelet alpha granule lumen (C, TAS)
  GO:0005515 protein binding (F, IPI)
  GO:0005576 extracellular region (C, HDA)
  GO:0031012 extracellular matrix (C, HDA)
  GO:0001937 negative regulation of endothelial cell proliferation (P, IDA)
  GO:0005509 calcium ion binding (F, IDA)
  GO:0005518 collagen binding (F, IDA)
  GO:0005737 cytoplasm (C, IDA)
  GO:0009986 cell surface (C, IDA)
  GO:0016363 nuclear matrix (C, IDA)
  GO:0031091 platelet alpha granule (C, IDA)
  GO:0031092 platelet alpha granule membrane (C, IDA)
  GO:0010595 positive regulation of endothelial cell migration (P, IDA)
  GO:0016525 negative regulation of angiogenesis (P, IDA)
  GO:0022604 regulation of cell morphogenesis (P, IDA)

Organism: Homo sapiens (NCBI:txid9606)